Protein AF-A0A7J6BJV8-F1 (afdb_monomer_lite)

Sequence (84 aa):
MYFGNVPHKVTAGLEETRKRGPAGPGVSDEVRLDRMDHWPVMEKKGRCKYPGCKGIVRIKCSKCDVHLCITSERNCFLEFHKMT

Foldseek 3Di:
DDPDDDDPCQVVLLVVPPPDDDDDDQQDLCQLQVPPQFDWDFAPWDAASGRPGRDIDRTGTPRRRGDHDDDPVDGRSCVRHHDD

Organism: NCBI:txid369639

Secondary structure (DSSP, 8-state):
-------S-HHHHHHHT--SS----PPPHHHHHS-SS--EEEEEEEE--STT---EEEEEETTT--B--B-SS-BHHHHHH---

Radius of gyration: 12.82 Å; chains: 1; bounding box: 25×26×44 Å

Structure (mmCIF, N/CA/C/O backbone):
data_AF-A0A7J6BJV8-F1
#
_entry.id   AF-A0A7J6BJV8-F1
#
loop_
_atom_site.group_PDB
_atom_site.id
_atom_site.type_symbol
_atom_site.label_atom_id
_atom_site.label_alt_id
_atom_site.label_comp_id
_atom_site.label_asym_id
_atom_site.label_entity_id
_atom_site.label_seq_id
_atom_site.pdbx_PDB_ins_code
_atom_site.Cartn_x
_atom_site.Cartn_y
_atom_site.Cartn_z
_atom_site.occupancy
_atom_site.B_iso_or_equiv
_atom_site.auth_seq_id
_atom_site.auth_comp_id
_atom_site.auth_asym_id
_atom_site.auth_atom_id
_atom_site.pdbx_PDB_model_num
ATOM 1 N N . MET A 1 1 ? -6.984 -10.050 23.272 1.00 40.50 1 MET A N 1
ATOM 2 C CA . MET A 1 1 ? -8.325 -10.236 22.685 1.00 40.50 1 MET A CA 1
ATOM 3 C C . MET A 1 1 ? -8.485 -9.217 21.566 1.00 40.50 1 MET A C 1
ATOM 5 O O . MET A 1 1 ? -8.805 -8.075 21.848 1.00 40.50 1 MET A O 1
ATOM 9 N N . TYR A 1 2 ? -8.191 -9.587 20.320 1.00 39.78 2 TYR A N 1
ATOM 10 C CA . TYR A 1 2 ? -8.539 -8.767 19.155 1.00 39.78 2 TYR A CA 1
ATOM 11 C C . TYR A 1 2 ? -9.487 -9.596 18.298 1.00 39.78 2 TYR A C 1
ATOM 13 O O . TYR A 1 2 ? -9.085 -10.237 17.335 1.00 39.78 2 TYR A O 1
ATOM 21 N N . PHE A 1 3 ? -10.747 -9.643 18.727 1.00 49.16 3 PHE A N 1
ATOM 22 C CA . PHE A 1 3 ? -11.835 -10.103 17.879 1.00 49.16 3 PHE A CA 1
ATOM 23 C C . PHE A 1 3 ? -12.240 -8.921 17.003 1.00 49.16 3 PHE A C 1
ATOM 25 O O . PHE A 1 3 ? -12.953 -8.023 17.439 1.00 49.16 3 PHE A O 1
ATOM 32 N N . GLY A 1 4 ? -11.723 -8.905 15.781 1.00 37.94 4 GLY A N 1
ATOM 33 C CA . GLY A 1 4 ? -12.210 -8.061 14.702 1.00 37.94 4 GLY A CA 1
ATOM 34 C C . GLY A 1 4 ? -12.542 -8.971 13.532 1.00 37.94 4 GLY A C 1
ATOM 35 O O . GLY A 1 4 ? -11.643 -9.424 12.835 1.00 37.94 4 GLY A O 1
ATOM 36 N N . ASN A 1 5 ? -13.825 -9.284 13.362 1.00 61.00 5 ASN A N 1
ATOM 37 C CA . ASN A 1 5 ? -14.352 -9.809 12.101 1.00 61.00 5 ASN A CA 1
ATOM 38 C C . ASN A 1 5 ? -14.083 -8.802 10.962 1.00 61.00 5 ASN A C 1
ATOM 40 O O . ASN A 1 5 ? -14.026 -7.611 11.265 1.00 61.00 5 ASN A O 1
ATOM 44 N N . VAL A 1 6 ? -14.103 -9.280 9.694 1.00 52.00 6 VAL A N 1
ATOM 45 C CA . VAL A 1 6 ? -14.238 -8.542 8.393 1.00 52.00 6 VAL A CA 1
ATOM 46 C C . VAL A 1 6 ? -12.918 -8.413 7.573 1.00 52.00 6 VAL A C 1
ATOM 48 O O . VAL A 1 6 ? -11.922 -8.000 8.150 1.00 52.00 6 VAL A O 1
ATOM 51 N N . PRO A 1 7 ? -12.901 -8.578 6.217 1.00 55.31 7 PRO A N 1
ATOM 52 C CA . PRO A 1 7 ? -13.731 -9.452 5.369 1.00 55.31 7 PRO A CA 1
ATOM 53 C C . PRO A 1 7 ? -13.092 -10.027 4.063 1.00 55.31 7 PRO A C 1
ATOM 55 O O . PRO A 1 7 ? -12.228 -9.450 3.406 1.00 55.31 7 PRO A O 1
ATOM 58 N N . HIS A 1 8 ? -13.800 -11.034 3.563 1.00 46.75 8 HIS A N 1
ATOM 59 C CA . HIS A 1 8 ? -13.961 -11.615 2.218 1.00 46.75 8 HIS A CA 1
ATOM 60 C C . HIS A 1 8 ? -14.136 -10.653 0.987 1.00 46.75 8 HIS A C 1
ATOM 62 O O . HIS A 1 8 ? -14.740 -11.045 -0.011 1.00 46.75 8 HIS A O 1
ATOM 68 N N . LYS A 1 9 ? -13.707 -9.372 1.017 1.00 52.53 9 LYS A N 1
ATOM 69 C CA . LYS A 1 9 ? -14.106 -8.326 0.022 1.00 52.53 9 LYS A CA 1
ATOM 70 C C . LYS A 1 9 ? -13.035 -7.864 -0.984 1.00 52.53 9 LYS A C 1
ATOM 72 O O . LYS A 1 9 ? -13.336 -7.017 -1.826 1.00 52.53 9 LYS A O 1
ATOM 77 N N . VAL A 1 10 ? -11.799 -8.366 -0.920 1.00 61.66 10 VAL A N 1
ATOM 78 C CA . VAL A 1 10 ? -10.705 -7.864 -1.783 1.00 61.66 10 VAL A CA 1
ATOM 79 C C . VAL A 1 10 ? -10.866 -8.312 -3.242 1.00 61.66 10 VAL A C 1
ATOM 81 O O . VAL A 1 10 ? -10.707 -7.494 -4.146 1.00 61.66 10 VAL A O 1
ATOM 84 N N . THR A 1 11 ? -11.241 -9.573 -3.473 1.00 56.53 11 THR A N 1
ATOM 85 C CA . THR A 1 11 ? -11.372 -10.175 -4.814 1.00 56.53 11 THR A CA 1
ATOM 86 C C . THR A 1 11 ? -12.522 -9.557 -5.609 1.00 56.53 11 THR A C 1
ATOM 88 O O . THR A 1 11 ? -12.291 -8.982 -6.671 1.00 56.53 11 THR A O 1
ATOM 91 N N . ALA A 1 12 ? -13.730 -9.530 -5.035 1.00 53.69 12 ALA A N 1
ATOM 92 C CA . ALA A 1 12 ? -14.910 -8.913 -5.650 1.00 53.69 12 ALA A CA 1
ATOM 93 C C . ALA A 1 12 ? -14.696 -7.421 -5.985 1.00 53.69 12 ALA A C 1
ATOM 95 O O . ALA A 1 12 ? -15.139 -6.922 -7.018 1.00 53.69 12 ALA A O 1
ATOM 96 N N . GLY A 1 13 ? -13.968 -6.694 -5.129 1.00 56.06 13 GLY A N 1
ATOM 97 C CA . GLY A 1 13 ? -13.660 -5.282 -5.350 1.00 56.06 13 GLY A CA 1
ATOM 98 C C . GLY A 1 13 ? -12.625 -5.022 -6.451 1.00 56.06 13 GLY A C 1
ATOM 99 O O . GLY A 1 13 ? -12.633 -3.942 -7.041 1.00 56.06 13 GLY A O 1
ATOM 100 N N . LEU A 1 14 ? -11.744 -5.985 -6.748 1.00 59.78 14 LEU A N 1
ATOM 101 C CA . LEU A 1 14 ? -10.765 -5.872 -7.832 1.00 59.78 14 LEU A CA 1
ATOM 102 C C . LEU A 1 14 ? -11.439 -6.069 -9.199 1.00 59.78 14 LEU A C 1
ATOM 104 O O . LEU A 1 14 ? -11.177 -5.305 -10.131 1.00 59.78 14 LEU A O 1
ATOM 108 N N . GLU A 1 15 ? -12.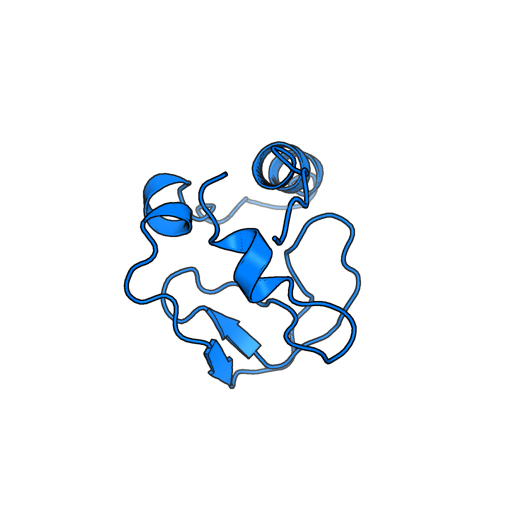358 -7.033 -9.296 1.00 58.47 15 GLU A N 1
ATOM 109 C CA . GLU A 1 15 ? -13.125 -7.334 -10.513 1.00 58.47 15 GLU A CA 1
ATOM 110 C C . GLU A 1 15 ? -14.017 -6.163 -10.953 1.00 58.47 15 GLU A C 1
ATOM 112 O O . GLU A 1 15 ? -13.994 -5.777 -12.124 1.00 58.47 15 GLU A O 1
ATOM 117 N N . GLU A 1 16 ? -14.704 -5.506 -10.012 1.00 56.75 16 GLU A N 1
ATOM 118 C CA . GLU A 1 16 ? -15.547 -4.324 -10.269 1.00 56.75 16 GLU A CA 1
ATOM 119 C C . GLU A 1 16 ? -14.753 -3.164 -10.920 1.00 56.75 16 GLU A C 1
ATOM 121 O O . GLU A 1 16 ? -15.281 -2.402 -11.735 1.00 56.75 16 GLU A O 1
ATOM 126 N N . THR A 1 17 ? -13.453 -3.036 -10.613 1.00 54.88 17 THR A N 1
ATOM 127 C CA . THR A 1 17 ? -12.599 -1.937 -11.110 1.00 54.88 17 THR A CA 1
ATOM 128 C C . THR A 1 17 ? -12.013 -2.154 -12.512 1.00 54.88 17 THR A C 1
ATOM 130 O O . THR A 1 17 ? -11.498 -1.199 -13.100 1.00 54.88 17 THR A O 1
ATOM 133 N N . ARG A 1 18 ? -12.133 -3.355 -13.103 1.00 58.53 18 ARG A N 1
ATOM 134 C CA . ARG A 1 18 ? -11.568 -3.718 -14.427 1.00 58.53 18 ARG A CA 1
ATOM 135 C C . ARG A 1 18 ? -12.312 -3.130 -15.638 1.00 58.53 18 ARG A C 1
ATOM 137 O O . ARG A 1 18 ? -12.096 -3.568 -16.761 1.00 58.53 18 ARG A O 1
ATOM 144 N N . LYS A 1 19 ? -13.169 -2.118 -15.475 1.00 54.91 19 LYS A N 1
ATOM 145 C CA . LYS A 1 19 ? -14.034 -1.645 -16.576 1.00 54.91 19 LYS A CA 1
ATOM 146 C C . LYS A 1 19 ? -13.364 -0.756 -17.640 1.00 54.91 19 LYS A C 1
ATOM 148 O O . LYS A 1 19 ? -14.074 -0.276 -18.516 1.00 54.91 19 LYS A O 1
ATOM 153 N N . ARG A 1 20 ? -12.044 -0.503 -17.628 1.00 51.59 20 ARG A N 1
ATOM 154 C CA . ARG A 1 20 ? -11.385 0.348 -18.650 1.00 51.59 20 ARG A CA 1
ATOM 155 C C . ARG A 1 20 ? -9.946 -0.096 -18.974 1.00 51.59 20 ARG A C 1
ATOM 157 O O . ARG A 1 20 ? -9.042 0.164 -18.186 1.00 51.59 20 ARG A O 1
ATOM 164 N N . GLY A 1 21 ? -9.749 -0.684 -20.160 1.00 57.84 21 GLY A N 1
ATOM 165 C CA . GLY A 1 21 ? -8.442 -1.000 -20.769 1.00 57.84 21 GLY A CA 1
ATOM 166 C C . GLY A 1 21 ? -8.046 -2.487 -20.728 1.00 57.84 21 GLY A C 1
ATOM 167 O O . GLY A 1 21 ? -8.664 -3.252 -19.987 1.00 57.84 21 GLY A O 1
ATOM 168 N N . PRO A 1 22 ? -7.034 -2.915 -21.515 1.00 50.62 22 PRO A N 1
ATOM 169 C CA . PRO A 1 22 ? -6.518 -4.278 -21.446 1.00 50.62 22 PRO A CA 1
ATOM 170 C C . PRO A 1 22 ? -5.992 -4.517 -20.033 1.00 50.62 22 PRO A C 1
ATOM 172 O O . PRO A 1 22 ? -5.092 -3.821 -19.559 1.00 50.62 22 PRO A O 1
ATO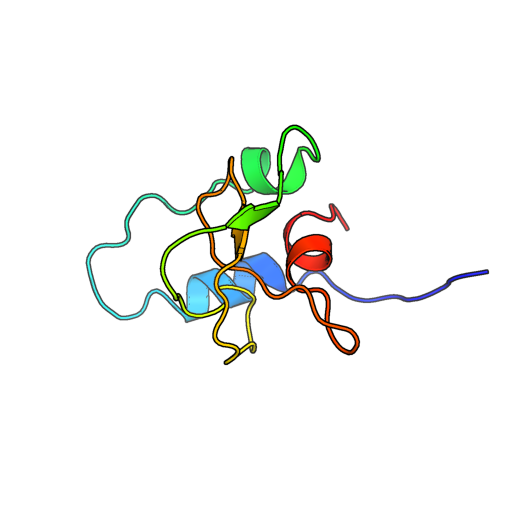M 175 N N . ALA A 1 23 ? -6.609 -5.459 -19.326 1.00 53.62 23 ALA A N 1
ATOM 176 C CA . ALA A 1 23 ? -6.171 -5.810 -17.993 1.00 53.62 23 ALA A CA 1
ATOM 177 C C . ALA A 1 23 ? -4.783 -6.442 -18.113 1.00 53.62 23 ALA A C 1
ATOM 179 O O . ALA A 1 23 ? -4.656 -7.554 -18.623 1.00 53.62 23 ALA A O 1
ATOM 180 N N . GLY A 1 24 ? -3.753 -5.746 -17.623 1.00 56.81 24 GLY A N 1
ATOM 181 C CA . GLY A 1 24 ? -2.502 -6.413 -17.279 1.00 56.81 24 GLY A CA 1
ATOM 182 C C . GLY A 1 24 ? -2.794 -7.621 -16.374 1.00 56.81 24 GLY A C 1
ATOM 183 O O . GLY A 1 24 ? -3.867 -7.659 -15.749 1.00 56.81 24 GLY A O 1
ATOM 184 N N . PRO A 1 25 ? -1.893 -8.615 -16.309 1.00 57.09 25 PRO A N 1
ATOM 185 C CA . PRO A 1 25 ? -2.087 -9.773 -15.449 1.00 57.09 25 PRO A CA 1
ATOM 186 C C . PRO A 1 25 ? -2.380 -9.283 -14.030 1.00 57.09 25 PRO A C 1
ATOM 188 O O . PRO A 1 25 ? -1.566 -8.592 -13.420 1.00 57.09 25 PRO A O 1
ATOM 191 N N . GLY A 1 26 ? -3.591 -9.551 -13.541 1.00 67.06 26 GLY A N 1
ATOM 192 C CA . GLY A 1 26 ? -3.910 -9.301 -12.143 1.00 67.06 26 GLY A CA 1
ATOM 193 C C . GLY A 1 26 ? -3.004 -10.178 -11.286 1.00 67.06 26 GLY A C 1
ATOM 194 O O . GLY A 1 26 ? -2.707 -11.307 -11.673 1.00 67.06 26 GLY A O 1
ATOM 195 N N . VAL A 1 27 ? -2.555 -9.661 -10.145 1.00 78.88 27 VAL A N 1
ATOM 196 C CA . VAL A 1 27 ? -1.833 -10.468 -9.155 1.00 78.88 27 VAL A CA 1
ATOM 197 C C . VAL A 1 27 ? -2.724 -11.648 -8.772 1.00 78.88 27 VAL A C 1
ATOM 199 O O . VAL A 1 27 ? -3.881 -11.431 -8.406 1.00 78.88 27 VAL A O 1
ATOM 202 N N . SER A 1 28 ? -2.216 -12.877 -8.886 1.00 84.44 28 SER A N 1
ATOM 203 C CA . SER A 1 28 ? -2.979 -14.063 -8.497 1.00 84.44 28 SER A CA 1
ATOM 204 C C . SER A 1 28 ? -3.213 -14.078 -6.987 1.00 84.44 28 SER A C 1
ATOM 206 O O . SER A 1 28 ? -2.384 -13.602 -6.207 1.00 84.44 28 SER A O 1
ATOM 208 N N . ASP A 1 29 ? -4.341 -14.647 -6.561 1.00 83.00 29 ASP A N 1
ATOM 209 C CA . ASP A 1 29 ? -4.644 -14.776 -5.134 1.00 83.00 29 ASP A CA 1
ATOM 210 C C . ASP A 1 29 ? -3.628 -15.660 -4.405 1.00 83.00 29 ASP A C 1
ATOM 212 O O . ASP A 1 29 ? -3.311 -15.383 -3.253 1.00 83.00 29 ASP A O 1
ATOM 216 N N . GLU A 1 30 ? -3.055 -16.649 -5.095 1.00 84.12 30 GLU A N 1
ATOM 217 C CA . GLU A 1 30 ? -1.969 -17.488 -4.580 1.00 84.12 30 GLU A CA 1
ATOM 218 C C . GLU A 1 30 ? -0.764 -16.642 -4.155 1.00 84.12 30 GLU A C 1
ATOM 220 O O . GLU A 1 30 ? -0.312 -16.743 -3.020 1.00 84.12 30 GLU A O 1
ATOM 225 N N . VAL A 1 31 ? -0.292 -15.745 -5.029 1.00 85.69 31 VAL A N 1
AT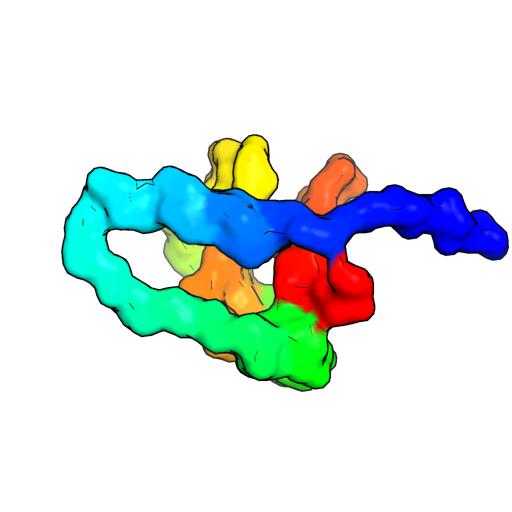OM 226 C CA . VAL A 1 31 ? 0.839 -14.852 -4.735 1.00 85.69 31 VAL A CA 1
ATOM 227 C C . VAL A 1 31 ? 0.450 -13.816 -3.688 1.00 85.69 31 VAL A C 1
ATOM 229 O O . VAL A 1 31 ? 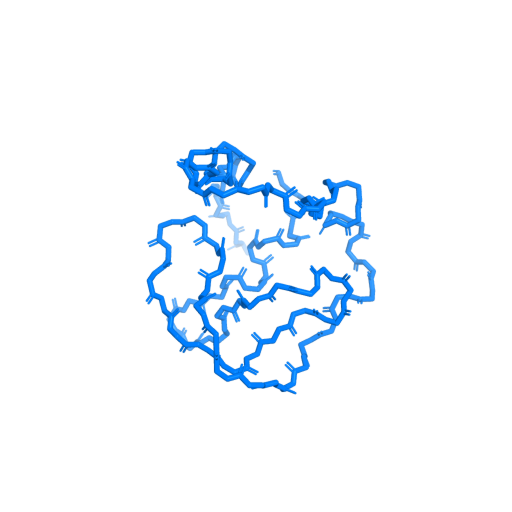1.226 -13.522 -2.786 1.00 85.69 31 VAL A O 1
ATOM 232 N N . ARG A 1 32 ? -0.755 -13.248 -3.785 1.00 86.38 32 ARG A N 1
ATOM 233 C CA . ARG A 1 32 ? -1.230 -12.203 -2.869 1.00 86.38 32 ARG A CA 1
ATOM 234 C C . ARG A 1 32 ? -1.361 -12.697 -1.426 1.00 86.38 32 ARG A C 1
ATOM 236 O O . ARG A 1 32 ? -1.111 -11.924 -0.503 1.00 86.38 32 ARG A O 1
ATOM 243 N N . LEU A 1 33 ? -1.792 -13.943 -1.234 1.00 85.81 33 LEU A N 1
ATOM 244 C CA . LEU A 1 33 ? -2.135 -14.518 0.070 1.00 85.81 33 LEU A CA 1
ATOM 245 C C . LEU A 1 33 ? -1.057 -15.443 0.646 1.00 85.81 33 LEU A 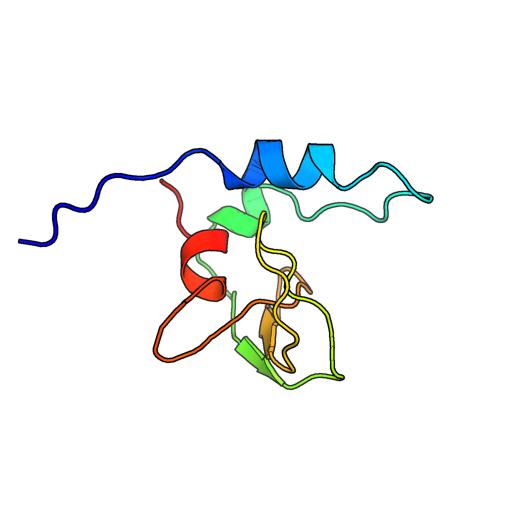C 1
ATOM 247 O O . LEU A 1 33 ? -1.228 -15.940 1.759 1.00 85.81 33 LEU A O 1
ATOM 251 N N . ASP A 1 34 ? 0.062 -15.653 -0.054 1.00 87.19 34 ASP A N 1
ATOM 252 C CA . ASP A 1 34 ? 1.141 -16.525 0.429 1.00 87.19 34 ASP A CA 1
ATOM 253 C C . ASP A 1 34 ? 1.889 -15.984 1.659 1.00 87.19 34 ASP A C 1
ATOM 255 O O . ASP A 1 34 ? 2.607 -16.734 2.315 1.00 87.19 34 ASP A O 1
ATOM 259 N N . ARG A 1 35 ? 1.682 -14.706 2.016 1.00 80.31 35 ARG A N 1
ATOM 260 C CA . ARG A 1 35 ? 2.276 -14.014 3.177 1.00 80.31 35 ARG A CA 1
ATOM 261 C C . ARG A 1 35 ? 3.811 -13.965 3.183 1.00 80.31 35 ARG A C 1
ATOM 263 O O . ARG A 1 35 ? 4.390 -13.557 4.188 1.00 80.31 35 ARG A O 1
ATOM 270 N N . MET A 1 36 ? 4.465 -14.292 2.070 1.00 85.94 36 MET A N 1
ATOM 271 C CA . MET A 1 36 ? 5.923 -14.318 1.945 1.00 85.94 36 MET A CA 1
ATOM 272 C C . MET A 1 36 ? 6.399 -13.244 0.964 1.00 85.94 36 MET A C 1
ATOM 274 O O . MET A 1 36 ? 5.809 -13.054 -0.094 1.00 85.94 36 MET A O 1
ATOM 278 N N . ASP A 1 37 ? 7.490 -12.557 1.293 1.00 89.75 37 ASP A N 1
ATOM 279 C CA . ASP A 1 37 ? 8.191 -11.598 0.420 1.00 89.75 37 ASP A CA 1
ATOM 280 C C . ASP A 1 37 ? 7.371 -10.380 -0.070 1.00 89.75 37 ASP A C 1
ATOM 282 O O . ASP A 1 37 ? 7.671 -9.780 -1.103 1.00 89.75 37 ASP A O 1
ATOM 286 N N . HIS A 1 38 ? 6.355 -9.955 0.690 1.00 92.31 38 HIS A N 1
ATOM 287 C CA . HIS A 1 38 ? 5.546 -8.750 0.430 1.00 92.31 38 HIS A CA 1
ATOM 288 C C . HIS A 1 38 ? 6.096 -7.501 1.123 1.00 92.31 38 HIS A C 1
ATOM 290 O O . HIS A 1 38 ? 5.501 -7.010 2.086 1.00 92.31 38 HIS A O 1
ATOM 296 N N . TRP A 1 39 ? 7.268 -6.999 0.728 1.00 95.19 39 TRP A N 1
ATOM 297 C CA . TRP A 1 39 ? 7.901 -5.886 1.449 1.00 95.19 39 TRP A CA 1
ATOM 298 C C . TRP A 1 39 ? 7.394 -4.538 0.925 1.00 95.19 39 TRP A C 1
ATOM 300 O O . TRP A 1 39 ? 7.220 -4.369 -0.287 1.00 95.19 39 TRP A O 1
ATOM 310 N N . PRO A 1 40 ? 7.151 -3.551 1.804 1.00 96.00 40 PRO A N 1
ATOM 311 C CA . PRO A 1 40 ? 6.831 -2.205 1.365 1.00 96.00 40 PRO A CA 1
ATOM 312 C C . PRO A 1 40 ? 8.091 -1.543 0.801 1.00 96.00 40 PRO A C 1
ATOM 314 O O . PRO A 1 40 ? 9.083 -1.366 1.505 1.00 96.00 40 PRO A O 1
ATOM 317 N N . VAL A 1 41 ? 8.040 -1.137 -0.464 1.00 97.12 41 VAL A N 1
ATOM 318 C CA . VAL A 1 41 ? 9.117 -0.392 -1.125 1.00 97.12 41 VAL A CA 1
ATOM 319 C C . VAL A 1 41 ? 8.623 0.978 -1.574 1.00 97.12 41 VAL A C 1
ATOM 321 O O . VAL A 1 41 ? 7.452 1.155 -1.922 1.00 97.12 41 VAL A O 1
ATOM 324 N N . MET A 1 42 ? 9.519 1.963 -1.534 1.00 96.62 42 MET A N 1
ATOM 325 C CA . MET A 1 42 ? 9.234 3.330 -1.966 1.00 96.62 42 MET A CA 1
ATOM 326 C C . MET A 1 42 ? 9.377 3.445 -3.484 1.00 96.62 42 MET A C 1
ATOM 328 O O . MET A 1 42 ? 10.381 3.035 -4.053 1.00 96.62 42 MET A O 1
ATOM 332 N N . GLU A 1 43 ? 8.381 4.035 -4.130 1.00 95.62 43 GLU A N 1
ATOM 333 C CA . GLU A 1 43 ? 8.269 4.165 -5.579 1.00 95.62 43 GLU A CA 1
ATOM 334 C C . GLU A 1 43 ? 7.621 5.512 -5.943 1.00 95.62 43 GLU A C 1
ATOM 336 O O . GLU A 1 43 ? 7.144 6.276 -5.089 1.00 95.62 43 GLU A O 1
ATOM 341 N N . LYS A 1 44 ? 7.559 5.809 -7.244 1.00 95.62 44 LYS A N 1
ATOM 342 C CA . LYS A 1 44 ? 6.728 6.890 -7.781 1.00 95.62 44 LYS A CA 1
ATOM 343 C C . LYS A 1 44 ? 5.301 6.848 -7.216 1.00 95.62 44 LYS A C 1
ATOM 345 O O . LYS A 1 44 ? 4.721 5.798 -6.933 1.00 95.62 44 LYS A O 1
ATOM 350 N N . LYS A 1 45 ? 4.729 8.046 -7.083 1.00 95.75 45 LYS A N 1
ATOM 351 C CA . LYS A 1 45 ? 3.378 8.287 -6.566 1.00 95.75 45 LYS A CA 1
ATOM 352 C C . LYS A 1 45 ? 2.338 7.504 -7.384 1.00 95.75 45 LYS A C 1
ATOM 354 O O . LYS A 1 45 ? 2.271 7.672 -8.597 1.00 95.75 45 LYS A O 1
ATOM 359 N N . GLY A 1 46 ? 1.491 6.726 -6.712 1.00 95.00 46 GLY A N 1
ATOM 360 C CA . GLY A 1 46 ? 0.422 5.927 -7.316 1.00 95.00 46 GLY A CA 1
ATOM 361 C C . GLY A 1 46 ? -0.856 5.907 -6.472 1.00 95.00 46 GLY A C 1
ATOM 362 O O . GLY A 1 46 ? -0.853 6.269 -5.294 1.00 95.00 46 GLY A O 1
ATOM 363 N N . ARG A 1 47 ? -1.986 5.518 -7.077 1.00 95.56 47 ARG A N 1
ATOM 364 C CA . ARG A 1 47 ? -3.261 5.345 -6.355 1.00 95.56 47 ARG A CA 1
ATOM 365 C C . ARG A 1 47 ? -3.285 4.005 -5.636 1.00 95.56 47 ARG A C 1
ATOM 367 O O . ARG A 1 47 ? -2.942 2.993 -6.238 1.00 95.56 47 ARG A O 1
ATOM 374 N N . CYS A 1 48 ? -3.773 4.008 -4.398 1.00 95.50 48 CYS A N 1
ATOM 375 C CA . CYS A 1 48 ? -4.029 2.784 -3.653 1.00 95.50 48 CYS A CA 1
ATOM 376 C C . CYS A 1 48 ? -4.968 1.859 -4.440 1.00 95.50 48 CYS A C 1
ATOM 378 O O . CYS A 1 48 ? -5.983 2.312 -4.971 1.00 95.50 48 CYS A O 1
ATOM 380 N N . LYS A 1 49 ? -4.617 0.575 -4.511 1.00 93.56 49 LYS A N 1
ATOM 381 C CA . LYS A 1 49 ? -5.379 -0.455 -5.230 1.00 93.56 49 LYS A CA 1
ATOM 382 C C . LYS A 1 49 ? -6.329 -1.254 -4.342 1.00 93.56 49 LYS A C 1
ATOM 384 O O . LYS A 1 49 ? -7.074 -2.082 -4.851 1.00 93.56 49 LYS A O 1
ATOM 389 N N . TYR A 1 50 ? -6.344 -0.983 -3.039 1.00 93.06 50 TYR A N 1
ATOM 390 C CA . TYR A 1 50 ? -7.313 -1.598 -2.140 1.00 93.06 50 TYR A CA 1
ATOM 391 C C . TYR A 1 50 ? -8.739 -1.103 -2.460 1.00 93.06 50 TYR A C 1
ATOM 393 O O . TYR A 1 50 ? -8.936 0.114 -2.568 1.00 93.06 50 TYR A O 1
ATOM 401 N N . PRO A 1 51 ? -9.738 -1.994 -2.599 1.00 89.69 51 PRO A N 1
ATOM 402 C CA . PRO A 1 51 ? -11.103 -1.602 -2.941 1.00 89.69 51 PRO A CA 1
ATOM 403 C C . PRO A 1 51 ? -11.681 -0.537 -2.001 1.00 89.69 51 PRO A C 1
ATOM 405 O O . PRO A 1 51 ? -11.511 -0.589 -0.785 1.00 89.69 51 PRO A O 1
ATOM 408 N N . GLY A 1 52 ? -12.348 0.472 -2.569 1.00 89.25 52 GLY A N 1
ATOM 409 C CA . GLY A 1 52 ? -12.916 1.596 -1.809 1.00 89.25 52 GLY A CA 1
ATOM 410 C C . GLY A 1 52 ? -11.896 2.639 -1.330 1.00 89.25 52 GLY A C 1
ATOM 411 O O . GLY A 1 52 ? -12.279 3.703 -0.844 1.00 89.25 52 GLY A O 1
ATOM 412 N N . CYS A 1 53 ? -10.595 2.402 -1.510 1.00 92.06 53 CYS A N 1
ATOM 413 C CA . CYS A 1 53 ? -9.556 3.338 -1.113 1.00 92.06 53 CYS A CA 1
ATOM 414 C C . CYS A 1 53 ? -9.210 4.321 -2.243 1.00 92.06 53 CYS A C 1
ATOM 416 O O . CYS A 1 53 ? -8.813 3.928 -3.333 1.00 92.06 53 CYS A O 1
ATOM 418 N N . LYS A 1 54 ? -9.292 5.630 -1.969 1.00 93.00 54 LYS A N 1
ATOM 419 C CA . LYS A 1 54 ? -8.912 6.704 -2.917 1.00 93.00 54 LYS A CA 1
ATOM 420 C C . LYS A 1 54 ? -7.563 7.361 -2.590 1.00 93.00 54 LYS A C 1
ATOM 422 O O . LYS A 1 54 ? -7.236 8.413 -3.134 1.00 93.00 54 LYS A O 1
ATOM 427 N N . GLY A 1 55 ? -6.801 6.762 -1.673 1.00 93.62 55 GLY A N 1
ATOM 428 C CA . GLY A 1 55 ? -5.540 7.320 -1.185 1.00 93.62 55 GLY A CA 1
ATOM 429 C C . GLY A 1 55 ? -4.468 7.366 -2.270 1.00 93.62 55 GLY A C 1
ATOM 430 O O . GLY A 1 55 ? -4.435 6.513 -3.159 1.00 93.62 55 GLY A O 1
ATOM 431 N N . ILE A 1 56 ? -3.573 8.346 -2.173 1.00 95.75 56 ILE A N 1
ATOM 432 C CA . ILE A 1 56 ? -2.387 8.428 -3.020 1.00 95.75 56 ILE A CA 1
ATOM 433 C C . ILE A 1 56 ? -1.152 8.144 -2.170 1.00 95.75 56 ILE A C 1
ATOM 435 O O . ILE A 1 56 ? -0.975 8.753 -1.119 1.00 95.75 56 ILE A O 1
ATOM 439 N N . VAL A 1 57 ? -0.313 7.215 -2.620 1.00 96.00 57 VAL A N 1
ATOM 440 C CA . VAL A 1 57 ? 0.796 6.665 -1.838 1.00 96.00 57 VAL A CA 1
ATOM 441 C C . VAL A 1 57 ? 2.060 6.561 -2.679 1.00 96.00 57 VAL A C 1
ATOM 443 O O . VAL A 1 57 ? 2.005 6.513 -3.906 1.00 96.00 57 VAL A O 1
ATOM 446 N N . ARG A 1 58 ? 3.209 6.526 -2.006 1.00 97.06 58 ARG A N 1
ATOM 447 C CA . ARG A 1 58 ? 4.514 6.207 -2.607 1.00 97.06 58 ARG A CA 1
ATOM 448 C C . ARG A 1 58 ? 5.004 4.811 -2.233 1.00 97.06 58 ARG A C 1
ATOM 450 O O . ARG A 1 58 ? 6.105 4.447 -2.597 1.00 97.06 58 ARG A O 1
ATOM 457 N N . ILE A 1 59 ? 4.200 4.051 -1.499 1.00 96.38 59 ILE A N 1
ATOM 458 C CA . ILE A 1 59 ? 4.540 2.697 -1.073 1.00 96.38 59 ILE A CA 1
ATOM 459 C C . ILE A 1 59 ? 3.874 1.716 -2.030 1.00 96.38 59 ILE A C 1
ATOM 461 O O . ILE A 1 59 ? 2.677 1.848 -2.312 1.00 96.38 59 ILE A O 1
ATOM 465 N N . LYS A 1 60 ? 4.639 0.733 -2.497 1.00 95.69 60 LYS A N 1
ATOM 466 C CA . LYS A 1 60 ? 4.138 -0.437 -3.218 1.00 95.69 60 LYS A CA 1
ATOM 467 C C . LYS A 1 60 ? 4.624 -1.731 -2.568 1.00 95.69 60 LYS A C 1
ATOM 469 O O . LYS A 1 60 ? 5.624 -1.724 -1.857 1.00 95.69 60 LYS A O 1
ATOM 474 N N . CYS A 1 61 ? 3.922 -2.830 -2.808 1.00 95.88 61 CYS A N 1
ATOM 475 C CA . CYS A 1 61 ? 4.422 -4.164 -2.480 1.00 95.88 61 CYS A CA 1
ATOM 476 C C . CYS A 1 61 ? 5.487 -4.590 -3.502 1.00 95.88 61 CYS A C 1
ATOM 478 O O . CYS A 1 61 ? 5.244 -4.486 -4.702 1.00 95.88 61 CYS A O 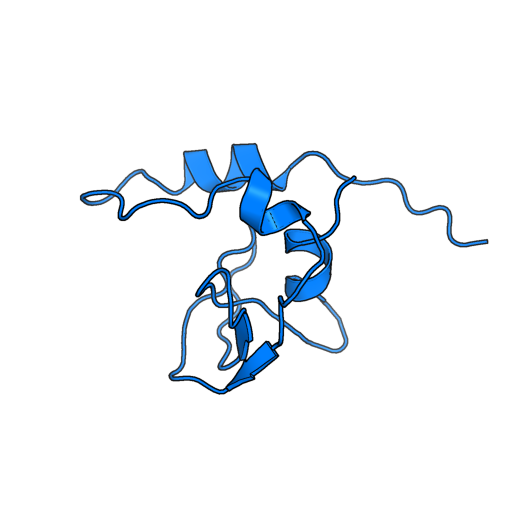1
ATOM 480 N N . SER A 1 62 ? 6.642 -5.077 -3.040 1.00 94.88 62 SER A N 1
ATOM 481 C CA . SER A 1 62 ? 7.746 -5.549 -3.892 1.00 94.88 62 SER A CA 1
ATOM 482 C C . SER A 1 62 ? 7.365 -6.718 -4.799 1.00 94.88 62 SER A C 1
ATOM 484 O O . SER A 1 62 ? 7.882 -6.821 -5.905 1.00 94.88 62 SER A O 1
ATOM 486 N N . LYS A 1 63 ? 6.469 -7.590 -4.331 1.00 93.25 63 LYS A N 1
ATOM 487 C CA . LYS A 1 63 ? 6.086 -8.834 -5.008 1.00 93.25 63 LYS A CA 1
ATOM 488 C C . LYS A 1 63 ? 4.815 -8.698 -5.835 1.00 93.25 63 LYS A C 1
ATOM 490 O O . LYS A 1 63 ? 4.768 -9.141 -6.975 1.00 93.25 63 LYS A O 1
ATOM 495 N N . CYS A 1 64 ? 3.798 -8.047 -5.276 1.00 91.88 64 CYS A N 1
ATOM 496 C CA . CYS A 1 64 ? 2.530 -7.821 -5.966 1.00 91.88 64 CYS A CA 1
ATOM 497 C C . CYS A 1 64 ? 2.565 -6.618 -6.933 1.00 91.88 64 CYS A C 1
ATOM 499 O O . CYS A 1 64 ? 1.622 -6.436 -7.691 1.00 91.88 64 CYS A O 1
ATOM 501 N N . ASP A 1 65 ? 3.587 -5.756 -6.866 1.00 93.19 65 ASP A N 1
ATOM 502 C CA . ASP A 1 65 ? 3.706 -4.502 -7.640 1.00 93.19 65 ASP A CA 1
ATOM 503 C C . ASP A 1 65 ? 2.444 -3.608 -7.583 1.00 93.19 65 ASP A C 1
ATOM 505 O O . ASP A 1 65 ? 2.038 -2.956 -8.544 1.00 93.19 65 ASP A O 1
ATOM 509 N N . VAL A 1 66 ? 1.798 -3.562 -6.411 1.00 93.44 66 VAL A N 1
ATOM 510 C CA . VAL A 1 66 ? 0.599 -2.744 -6.160 1.00 93.44 66 VAL A CA 1
ATOM 511 C C . VAL A 1 66 ? 0.857 -1.663 -5.121 1.00 93.44 66 VAL A C 1
ATOM 513 O O . VAL A 1 66 ? 1.431 -1.910 -4.060 1.00 93.44 66 VAL A O 1
ATOM 516 N N . HIS A 1 67 ? 0.372 -0.452 -5.398 1.00 96.69 67 HIS A N 1
ATOM 517 C CA . HIS A 1 67 ? 0.364 0.657 -4.446 1.00 96.69 67 HIS A CA 1
ATOM 518 C C . HIS A 1 67 ? -0.686 0.435 -3.355 1.00 96.69 67 HIS A C 1
ATOM 520 O O . HIS A 1 67 ? -1.875 0.282 -3.651 1.00 96.69 67 HIS A O 1
ATOM 526 N N . LEU A 1 68 ? -0.270 0.470 -2.087 1.00 96.56 68 LEU A N 1
ATOM 527 C CA . LEU A 1 68 ? -1.142 0.254 -0.927 1.00 96.56 68 LEU A CA 1
ATOM 528 C C . LEU A 1 68 ? -0.818 1.248 0.198 1.00 96.56 68 LEU A C 1
ATOM 530 O O . LEU A 1 68 ? 0.335 1.600 0.434 1.00 96.56 68 LEU A O 1
ATOM 534 N N . CYS A 1 69 ? -1.853 1.734 0.889 1.00 96.25 69 CYS A N 1
ATOM 535 C CA . CYS A 1 69 ? -1.694 2.659 2.013 1.00 96.25 69 CYS A CA 1
ATOM 536 C C . CYS A 1 69 ? -1.098 1.989 3.248 1.00 96.25 69 CYS A C 1
ATOM 538 O O . CYS A 1 69 ? -1.601 0.960 3.698 1.00 96.25 69 CYS A O 1
ATOM 540 N N . ILE A 1 70 ? -0.125 2.678 3.841 1.00 95.31 70 ILE A N 1
ATOM 541 C CA . ILE A 1 70 ? 0.326 2.490 5.217 1.00 95.31 70 ILE A CA 1
ATOM 542 C C . ILE A 1 70 ? 0.251 3.867 5.880 1.00 95.31 70 ILE A C 1
ATOM 544 O O . ILE A 1 70 ? 1.015 4.767 5.540 1.00 95.31 70 ILE A O 1
ATOM 548 N N . THR A 1 71 ? -0.745 4.062 6.740 1.00 92.75 71 THR A N 1
ATOM 549 C CA . THR A 1 71 ? -1.025 5.318 7.457 1.00 92.75 71 THR A CA 1
ATOM 550 C C . THR A 1 71 ? -1.441 5.000 8.893 1.00 92.75 71 THR A C 1
ATOM 552 O O . THR A 1 71 ? -1.779 3.852 9.178 1.00 92.75 71 THR A O 1
ATOM 555 N N . SER A 1 72 ? -1.462 5.997 9.780 1.00 90.88 72 SER A N 1
ATOM 556 C CA . SER A 1 72 ? -1.923 5.833 11.170 1.00 90.88 72 SER A CA 1
ATOM 557 C C . SER A 1 72 ? -3.375 5.353 11.270 1.00 90.88 72 SER A C 1
ATOM 559 O O . SER A 1 72 ? -3.701 4.556 12.139 1.00 90.88 72 SER A O 1
ATOM 561 N N . GLU A 1 73 ? -4.242 5.811 10.368 1.00 88.50 73 GLU A N 1
ATOM 562 C CA . GLU A 1 73 ? -5.678 5.501 10.385 1.00 88.50 73 GLU A CA 1
ATOM 563 C C . GLU A 1 73 ? -6.028 4.217 9.624 1.00 88.50 73 GLU A C 1
ATOM 565 O O . GLU A 1 73 ? -7.074 3.612 9.849 1.00 88.50 73 GLU A O 1
ATOM 570 N N . ARG A 1 74 ? -5.202 3.832 8.642 1.00 89.31 74 ARG A N 1
ATOM 571 C CA . ARG A 1 74 ? -5.551 2.806 7.647 1.00 89.31 74 ARG A CA 1
ATOM 572 C C . ARG A 1 74 ? -4.319 2.044 7.189 1.00 89.31 74 ARG A C 1
ATOM 574 O O . ARG A 1 74 ? -3.339 2.655 6.753 1.00 89.31 74 ARG A O 1
ATOM 581 N N . ASN A 1 75 ? -4.420 0.720 7.161 1.00 94.69 75 ASN A N 1
ATOM 582 C CA . ASN A 1 75 ? -3.356 -0.156 6.683 1.00 94.69 75 ASN A CA 1
ATOM 583 C C . ASN A 1 75 ? -3.853 -1.086 5.568 1.00 94.69 75 ASN A C 1
ATOM 585 O O . ASN A 1 75 ? -4.032 -2.284 5.755 1.00 94.69 75 ASN A O 1
ATOM 589 N N . CYS A 1 76 ? -4.072 -0.520 4.380 1.00 95.31 76 CYS A N 1
ATOM 590 C CA . CYS A 1 76 ? -4.470 -1.285 3.198 1.00 95.31 76 CYS A CA 1
ATOM 591 C C . CYS A 1 76 ? -3.419 -2.326 2.791 1.00 95.31 76 CYS A C 1
ATOM 593 O O . CYS A 1 76 ? -3.773 -3.314 2.160 1.00 95.31 76 CYS A O 1
ATOM 595 N N . PHE A 1 77 ? -2.141 -2.096 3.118 1.00 94.94 77 PHE A N 1
ATOM 596 C CA . PHE A 1 77 ? -1.068 -3.047 2.835 1.00 94.94 77 PHE A CA 1
ATOM 597 C C . PHE A 1 77 ? -1.302 -4.368 3.559 1.00 94.94 77 PHE A C 1
ATOM 599 O O . PHE A 1 77 ? -1.272 -5.431 2.949 1.00 94.94 77 PHE A O 1
ATOM 606 N N . LEU A 1 78 ? -1.580 -4.288 4.856 1.00 93.12 78 LEU A N 1
ATOM 607 C CA . LEU A 1 78 ? -1.825 -5.456 5.682 1.00 93.12 78 LEU A CA 1
ATOM 608 C C . LEU A 1 78 ? -3.114 -6.180 5.262 1.00 93.12 78 LEU A C 1
ATOM 610 O O . LEU A 1 78 ? -3.098 -7.389 5.066 1.00 93.12 78 LEU A O 1
ATOM 614 N N . GLU A 1 79 ? -4.207 -5.442 5.066 1.00 91.56 79 GLU A N 1
ATOM 615 C CA . GLU A 1 79 ? -5.509 -6.024 4.701 1.00 91.56 79 GLU A CA 1
ATOM 616 C C . GLU A 1 79 ? -5.508 -6.691 3.316 1.00 91.56 79 GLU A C 1
ATOM 618 O O . GLU A 1 79 ? -6.248 -7.639 3.084 1.00 91.56 79 GLU A O 1
ATOM 623 N N . PHE A 1 80 ? -4.663 -6.234 2.388 1.00 91.88 80 PHE A N 1
ATOM 624 C CA . PHE A 1 80 ? -4.567 -6.819 1.049 1.00 91.88 80 PHE A CA 1
ATOM 625 C C . PHE A 1 80 ? -3.888 -8.201 1.026 1.00 91.88 80 PHE A C 1
ATOM 627 O O . PHE A 1 80 ? -4.265 -9.041 0.207 1.00 91.88 80 PHE A O 1
ATOM 634 N N . HIS A 1 81 ? -2.909 -8.433 1.911 1.00 91.31 81 HIS A N 1
ATOM 635 C CA . HIS A 1 81 ? -2.096 -9.663 1.954 1.00 91.31 81 HIS A CA 1
ATOM 636 C C . HIS A 1 81 ? -2.511 -10.638 3.068 1.00 91.31 81 HIS A C 1
ATOM 638 O O . HIS A 1 81 ? -1.958 -11.731 3.193 1.00 91.31 81 HIS A O 1
ATOM 644 N N . LYS A 1 82 ? -3.469 -10.255 3.916 1.00 86.19 82 LYS A N 1
ATOM 645 C CA . LYS A 1 82 ? -4.027 -11.147 4.932 1.00 86.19 82 LYS A CA 1
ATOM 646 C C . LYS A 1 82 ? -4.919 -12.199 4.278 1.00 86.19 82 LYS A C 1
ATOM 648 O O . LYS A 1 82 ? -5.885 -11.874 3.593 1.00 86.19 82 LYS A O 1
ATOM 653 N N . MET A 1 83 ? -4.609 -13.463 4.548 1.00 65.75 83 MET A N 1
ATOM 654 C CA . MET A 1 83 ? -5.465 -14.604 4.243 1.00 65.75 83 MET A CA 1
ATOM 655 C C . MET A 1 83 ? -6.521 -14.710 5.345 1.00 65.75 83 MET A C 1
ATOM 657 O O . MET A 1 83 ? -6.218 -15.189 6.437 1.00 65.75 83 MET A O 1
ATOM 661 N N . THR A 1 84 ? -7.717 -14.185 5.080 1.00 53.16 84 THR A N 1
ATOM 662 C CA . THR A 1 84 ? -8.890 -14.326 5.956 1.00 53.16 84 THR A CA 1
ATOM 663 C C . THR A 1 84 ? -10.104 -14.663 5.119 1.00 53.16 84 THR A C 1
ATOM 665 O O . THR A 1 84 ? -10.318 -13.951 4.110 1.00 53.16 84 THR A O 1
#

pLDDT: mean 79.46, std 18.59, range [37.94, 97.12]